Protein AF-A0A4Q9H2X4-F1 (afdb_monomer_lite)

pLDDT: mean 72.23, std 17.02, range [39.84, 93.75]

Secondary structure (DSSP, 8-state):
------------------------TT---HHHHHHHHHHHHHHT-SPPTTT-S-HHHH-GGGS-------------------SSSHHHHHHHHHHHHHHHHHHHHHHHHHTT-

Organism: NCBI:txid2528630

InterPro domains:
  IPR025421 Protein of unknown function DUF4148 [PF13663] (5-47)

Structure (mmCIF, N/CA/C/O backbone):
data_AF-A0A4Q9H2X4-F1
#
_entry.id   AF-A0A4Q9H2X4-F1
#
loop_
_atom_site.group_PDB
_atom_site.id
_atom_site.type_symbol
_atom_site.label_atom_id
_atom_site.label_alt_id
_atom_site.label_comp_id
_atom_site.label_asym_id
_atom_site.label_entity_id
_atom_site.label_seq_id
_atom_site.pdbx_PDB_ins_code
_atom_site.Cartn_x
_atom_site.Cartn_y
_atom_site.Cartn_z
_atom_site.occupancy
_atom_site.B_iso_or_equiv
_atom_site.auth_seq_id
_atom_site.auth_comp_id
_atom_site.auth_asym_id
_atom_site.auth_atom_id
_atom_site.pdbx_PDB_model_num
ATOM 1 N N . MET A 1 1 ? -34.563 -51.926 4.940 1.00 42.47 1 MET A N 1
ATOM 2 C CA . MET A 1 1 ? -33.714 -51.579 3.781 1.00 42.47 1 MET A CA 1
ATOM 3 C C . MET A 1 1 ? -33.274 -50.121 3.909 1.00 42.47 1 MET A C 1
ATOM 5 O O . MET A 1 1 ? -34.107 -49.235 3.821 1.00 42.47 1 MET A O 1
ATOM 9 N N . THR A 1 2 ? -31.998 -49.934 4.280 1.00 39.84 2 THR A N 1
ATOM 10 C CA . THR A 1 2 ? -31.093 -48.790 3.993 1.00 39.84 2 THR A CA 1
ATOM 11 C C . THR A 1 2 ? -31.706 -47.374 3.922 1.00 39.84 2 THR A C 1
ATOM 13 O O . THR A 1 2 ? -32.219 -46.948 2.897 1.00 39.84 2 THR A O 1
ATOM 16 N N . ALA A 1 3 ? -31.735 -46.627 5.029 1.00 47.59 3 ALA A N 1
ATOM 17 C CA . ALA A 1 3 ? -30.671 -45.696 5.443 1.00 47.59 3 ALA A CA 1
ATOM 18 C C . ALA A 1 3 ? -30.395 -44.542 4.452 1.00 47.59 3 ALA A C 1
ATOM 20 O O . ALA A 1 3 ? -29.397 -44.555 3.743 1.00 47.59 3 ALA A O 1
ATOM 21 N N . HIS A 1 4 ? -31.215 -43.488 4.495 1.00 47.66 4 HIS A N 1
ATOM 22 C CA . HIS A 1 4 ? -30.805 -42.154 4.038 1.00 47.66 4 HIS A CA 1
ATOM 23 C C . HIS A 1 4 ? -30.074 -41.453 5.189 1.00 47.66 4 HIS A C 1
ATOM 25 O O . HIS A 1 4 ? -30.576 -40.540 5.838 1.00 47.66 4 HIS A O 1
ATOM 31 N N . ARG A 1 5 ? -28.874 -41.958 5.487 1.00 58.59 5 ARG A N 1
ATOM 32 C CA . ARG A 1 5 ? -27.835 -41.174 6.150 1.00 58.59 5 ARG A CA 1
ATOM 33 C C . ARG A 1 5 ? -27.216 -40.360 5.028 1.00 58.59 5 ARG A C 1
ATOM 35 O O . ARG A 1 5 ? -26.614 -40.977 4.168 1.00 58.59 5 ARG A O 1
ATOM 42 N N . ILE A 1 6 ? -27.384 -39.045 5.018 1.00 52.75 6 ILE A N 1
ATOM 43 C CA . ILE A 1 6 ? -26.346 -38.084 4.626 1.00 52.75 6 ILE A CA 1
ATOM 44 C C . ILE A 1 6 ? -26.842 -36.701 5.079 1.00 52.75 6 ILE A C 1
ATOM 46 O O . ILE A 1 6 ? -27.602 -36.012 4.415 1.00 52.75 6 ILE A O 1
ATOM 50 N N . ILE A 1 7 ? -26.433 -36.385 6.309 1.00 53.88 7 ILE A N 1
ATOM 51 C CA . ILE A 1 7 ? -25.889 -35.088 6.715 1.00 53.88 7 ILE A CA 1
ATOM 52 C C . ILE A 1 7 ? -26.877 -33.913 6.627 1.00 53.88 7 ILE A C 1
ATOM 54 O O . ILE A 1 7 ? -26.780 -33.012 5.801 1.00 53.88 7 ILE A O 1
ATOM 58 N N . ALA A 1 8 ? -27.766 -33.878 7.619 1.00 51.38 8 ALA A N 1
ATOM 59 C CA . ALA A 1 8 ? -28.168 -32.624 8.233 1.00 51.38 8 ALA A CA 1
ATOM 60 C C . ALA A 1 8 ? -26.923 -31.980 8.871 1.00 51.38 8 ALA A C 1
ATOM 62 O O . ALA A 1 8 ? -26.527 -32.360 9.971 1.00 51.38 8 ALA A O 1
ATOM 63 N N . LEU A 1 9 ? -26.272 -31.042 8.177 1.00 46.09 9 LEU A N 1
ATOM 64 C CA . LEU A 1 9 ? -25.299 -30.152 8.811 1.00 46.09 9 LEU A CA 1
ATOM 65 C C . LEU A 1 9 ? -26.017 -28.858 9.187 1.00 46.09 9 LEU A C 1
ATOM 67 O O . LEU A 1 9 ? -25.952 -27.841 8.502 1.00 46.09 9 LEU A O 1
ATOM 71 N N . THR A 1 10 ? -26.739 -28.930 10.299 1.00 55.94 10 THR A N 1
ATOM 72 C CA . THR A 1 10 ? -27.091 -27.771 11.112 1.00 55.94 10 THR A CA 1
ATOM 73 C C . THR A 1 10 ? -25.793 -27.061 11.490 1.00 55.94 10 THR A C 1
ATOM 75 O O . THR A 1 10 ? -25.070 -27.520 12.377 1.00 55.94 10 THR A O 1
ATOM 78 N N . PHE A 1 11 ? -25.451 -25.978 10.794 1.00 44.72 11 PHE A N 1
ATOM 79 C CA . PHE A 1 11 ? -24.307 -25.148 11.160 1.00 44.72 11 PHE A CA 1
ATOM 80 C C . PHE A 1 11 ? -24.696 -24.342 12.406 1.00 44.72 11 PHE A C 1
ATOM 82 O O . PHE A 1 11 ? -25.255 -23.250 12.327 1.00 44.72 11 PHE A O 1
ATOM 89 N N . SER A 1 12 ? -24.524 -24.974 13.567 1.00 47.00 12 SER A N 1
ATOM 90 C CA . SER A 1 12 ? -24.839 -24.410 14.875 1.00 47.00 12 SER A CA 1
ATOM 91 C C . SER A 1 12 ? -23.895 -23.247 15.181 1.00 47.00 12 SER A C 1
ATOM 93 O O . SER A 1 12 ? -22.681 -23.358 15.022 1.00 47.00 12 SER A O 1
ATOM 95 N N . ALA A 1 13 ? -24.472 -22.132 15.619 1.00 58.69 13 ALA A N 1
ATOM 96 C CA . ALA A 1 13 ? -23.783 -20.893 15.950 1.00 58.69 13 ALA A CA 1
ATOM 97 C C . ALA A 1 13 ? -22.811 -21.033 17.141 1.00 58.69 13 ALA A C 1
ATOM 99 O O . ALA A 1 13 ? -23.187 -21.553 18.189 1.00 58.69 13 ALA A O 1
ATOM 100 N N . ALA A 1 14 ? -21.598 -20.497 16.981 1.00 47.25 14 ALA A N 1
ATOM 101 C CA . ALA A 1 14 ? -20.661 -20.013 18.007 1.00 47.25 14 ALA A CA 1
ATOM 102 C C . ALA A 1 14 ? -19.508 -19.327 17.230 1.00 47.25 14 ALA A C 1
ATOM 104 O O . ALA A 1 14 ? -19.037 -19.887 16.252 1.00 47.25 14 ALA A O 1
ATOM 105 N N . ALA A 1 15 ? -19.017 -18.123 17.506 1.00 55.62 15 ALA A N 1
ATOM 106 C CA . ALA A 1 15 ? -18.875 -17.460 18.783 1.00 55.62 15 ALA A CA 1
ATOM 107 C C . ALA A 1 15 ? -18.932 -15.928 18.650 1.00 55.62 15 ALA A C 1
ATOM 109 O O . ALA A 1 15 ? -18.564 -15.324 17.643 1.00 55.62 15 ALA A O 1
ATOM 110 N N . ILE A 1 16 ? -19.398 -15.349 19.748 1.00 56.97 16 ILE A N 1
ATOM 111 C CA . ILE A 1 16 ? -19.402 -13.946 20.134 1.00 56.97 16 ILE A CA 1
ATOM 112 C C . ILE A 1 16 ? -17.966 -13.421 20.307 1.00 56.97 16 ILE A C 1
ATOM 114 O O . ILE A 1 16 ? -17.094 -14.133 20.793 1.00 56.97 16 ILE A O 1
ATOM 118 N N . ALA A 1 17 ? -17.808 -12.134 19.983 1.00 57.38 17 ALA A N 1
ATOM 119 C CA . ALA A 1 17 ? -16.758 -11.198 20.391 1.00 57.38 17 ALA A CA 1
ATOM 120 C C . ALA A 1 17 ? -15.310 -11.489 19.960 1.00 57.38 17 ALA A C 1
ATOM 122 O O . ALA A 1 17 ? -14.540 -12.143 20.657 1.00 57.38 17 ALA A O 1
ATOM 123 N N . PHE A 1 18 ? -14.874 -10.761 18.929 1.00 53.72 18 PHE A N 1
ATOM 124 C CA . PHE A 1 18 ? -13.566 -10.117 19.006 1.00 53.72 18 PHE A CA 1
ATOM 125 C C . PHE A 1 18 ? -13.746 -8.600 18.944 1.00 53.72 18 PHE A C 1
ATOM 127 O O . PHE A 1 18 ? -13.621 -7.967 17.900 1.00 53.72 18 PHE A O 1
ATOM 134 N N . ALA A 1 19 ? -14.073 -8.021 20.101 1.00 57.06 19 ALA A N 1
ATOM 135 C CA . ALA A 1 19 ? -13.728 -6.638 20.391 1.00 57.06 19 ALA A CA 1
ATOM 136 C C . ALA A 1 19 ? -12.203 -6.598 20.588 1.00 57.06 19 ALA A C 1
ATOM 138 O O . ALA A 1 19 ? -11.697 -6.694 21.705 1.00 57.06 19 ALA A O 1
ATOM 139 N N . GLY A 1 20 ? -11.471 -6.562 19.474 1.00 55.56 20 GLY A N 1
ATOM 140 C CA . GLY A 1 20 ? -10.049 -6.251 19.470 1.00 55.56 20 GLY A CA 1
ATOM 141 C C . GLY A 1 20 ? -9.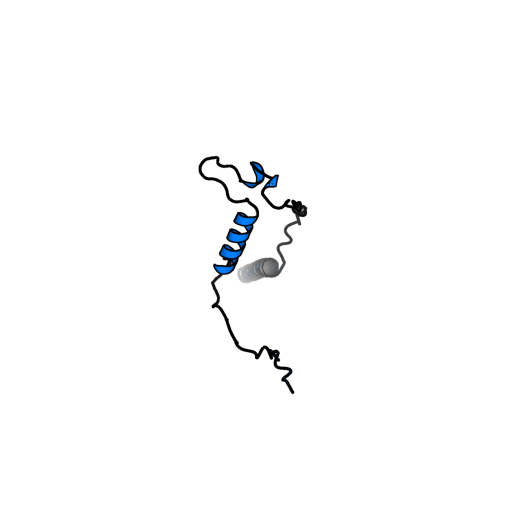893 -4.796 19.883 1.00 55.56 20 GLY A C 1
ATOM 142 O O . GLY A 1 20 ? -10.405 -3.908 19.207 1.00 55.56 20 GLY A O 1
ATOM 143 N N . ALA A 1 21 ? -9.274 -4.605 21.045 1.00 52.06 21 ALA A N 1
ATOM 144 C CA . ALA A 1 21 ? -9.075 -3.348 21.742 1.00 52.06 21 ALA A CA 1
ATOM 145 C C . ALA A 1 21 ? -8.764 -2.169 20.813 1.00 52.06 21 ALA A C 1
ATOM 147 O O . ALA A 1 21 ? -7.990 -2.291 19.866 1.00 52.06 21 ALA A O 1
ATOM 148 N N . ALA A 1 22 ? -9.344 -1.019 21.162 1.00 55.88 22 ALA A N 1
ATOM 149 C CA . ALA A 1 22 ? -8.952 0.293 20.682 1.00 55.88 22 ALA A CA 1
ATOM 150 C C . ALA A 1 22 ? -7.425 0.374 20.512 1.00 55.88 22 ALA A C 1
ATOM 152 O O . ALA A 1 22 ? -6.671 0.380 21.486 1.00 55.88 22 ALA A O 1
ATOM 153 N N . HIS A 1 23 ? -6.975 0.406 19.261 1.00 50.03 23 HIS A N 1
ATOM 154 C CA . HIS A 1 23 ? -5.621 0.798 18.919 1.00 50.03 23 HIS A CA 1
ATOM 155 C C . HIS A 1 23 ? -5.689 2.283 18.598 1.00 50.03 23 HIS A C 1
ATOM 157 O O . HIS A 1 23 ? -6.414 2.697 17.698 1.00 50.03 23 HIS A O 1
ATOM 163 N N . ALA A 1 24 ? -5.023 3.054 19.450 1.00 49.97 24 ALA A N 1
ATOM 164 C CA . ALA A 1 24 ? -4.990 4.502 19.460 1.00 49.97 24 ALA A CA 1
ATOM 165 C C . ALA A 1 24 ? -4.857 5.119 18.059 1.00 49.97 24 ALA A C 1
ATOM 167 O O . ALA A 1 24 ? -4.079 4.644 17.234 1.00 49.97 24 ALA A O 1
ATOM 168 N N . ASP A 1 25 ? -5.622 6.189 17.856 1.00 60.38 25 ASP A N 1
ATOM 169 C CA . ASP A 1 25 ? -5.286 7.360 17.050 1.00 60.38 25 ASP A CA 1
ATOM 170 C C . ASP A 1 25 ? -4.515 7.110 15.739 1.00 60.38 25 ASP A C 1
ATOM 172 O O . ASP A 1 25 ? -3.291 7.031 15.697 1.00 60.38 25 ASP A O 1
ATOM 176 N N . ASN A 1 26 ? -5.256 7.116 14.626 1.00 59.91 26 ASN A N 1
ATOM 177 C CA . ASN A 1 26 ? -4.757 7.376 13.265 1.00 59.91 26 ASN A CA 1
ATOM 178 C C . ASN A 1 26 ? -3.753 6.368 12.652 1.00 59.91 26 ASN A C 1
ATOM 180 O O . ASN A 1 26 ? -3.070 6.712 11.689 1.00 59.91 26 ASN A O 1
ATOM 184 N N . GLY A 1 27 ? -3.668 5.124 13.140 1.00 70.12 27 GLY A N 1
ATOM 185 C CA . GLY A 1 27 ? -2.859 4.055 12.528 1.00 70.12 27 GLY A CA 1
ATOM 186 C C . GLY A 1 27 ? -3.691 2.901 11.951 1.00 70.12 27 GLY A C 1
ATOM 187 O O . GLY A 1 27 ? -4.669 2.475 12.563 1.00 70.12 27 GLY A O 1
ATOM 188 N N . LEU A 1 28 ? -3.289 2.352 10.793 1.00 78.88 28 LEU A N 1
ATOM 189 C CA . LEU A 1 28 ? -3.838 1.090 10.269 1.00 78.88 28 LEU A CA 1
ATOM 190 C C . LEU A 1 28 ? -3.637 -0.034 11.297 1.00 78.88 28 LEU A C 1
ATOM 192 O O . LEU A 1 28 ? -2.560 -0.192 11.879 1.00 78.88 28 LEU A O 1
ATOM 196 N N . THR A 1 29 ? -4.666 -0.851 11.505 1.00 87.06 29 THR A N 1
ATOM 197 C CA . THR A 1 29 ? -4.562 -2.021 12.387 1.00 87.06 29 THR A CA 1
ATOM 198 C C . THR A 1 29 ? -3.601 -3.053 11.788 1.00 87.06 29 THR A C 1
ATOM 200 O O . THR A 1 29 ? -3.485 -3.180 10.569 1.00 87.06 29 THR A O 1
ATOM 203 N N . ARG A 1 30 ? -2.927 -3.852 12.627 1.00 88.19 30 ARG A N 1
ATOM 204 C CA . ARG A 1 30 ? -1.996 -4.895 12.143 1.00 88.19 30 ARG A CA 1
ATOM 205 C C . ARG A 1 30 ? -2.640 -5.863 11.151 1.00 88.19 30 ARG A C 1
ATOM 207 O O . ARG A 1 30 ? -1.976 -6.303 10.219 1.00 88.19 30 ARG A O 1
ATOM 214 N N . GLU A 1 31 ? -3.911 -6.196 11.349 1.00 87.00 31 GLU A N 1
ATOM 215 C CA . GLU A 1 31 ? -4.644 -7.079 10.440 1.00 87.00 31 GLU A CA 1
ATOM 216 C C . GLU A 1 31 ? -4.939 -6.403 9.095 1.00 87.00 31 GLU A C 1
ATOM 218 O O . GLU A 1 31 ? -4.792 -7.039 8.054 1.00 87.00 31 GLU A O 1
ATOM 223 N N . GLN A 1 32 ? -5.246 -5.101 9.086 1.00 84.56 32 GLN A N 1
ATOM 224 C CA . GLN A 1 32 ? -5.362 -4.328 7.843 1.00 84.56 32 GLN A CA 1
ATOM 225 C C . GLN A 1 32 ? -4.027 -4.262 7.094 1.00 84.56 32 GLN A C 1
ATOM 227 O O . GLN A 1 32 ? -4.000 -4.529 5.897 1.00 84.56 32 GLN A O 1
ATOM 232 N N . VAL A 1 33 ? -2.915 -4.012 7.794 1.00 90.88 33 VAL A N 1
ATOM 233 C CA . VAL A 1 33 ? -1.574 -3.988 7.178 1.00 90.88 33 VAL A CA 1
ATOM 234 C C . VAL A 1 33 ? -1.225 -5.339 6.547 1.00 90.88 33 VAL A C 1
ATOM 236 O O . VAL A 1 33 ? -0.686 -5.392 5.445 1.00 90.88 33 VAL A O 1
ATOM 239 N N . LYS A 1 34 ? -1.554 -6.457 7.205 1.00 91.50 34 LYS A N 1
ATOM 240 C CA . LYS A 1 34 ? -1.347 -7.798 6.629 1.00 91.50 34 LYS A CA 1
ATOM 241 C C . LYS A 1 34 ? -2.220 -8.043 5.401 1.00 91.50 34 LYS A C 1
ATOM 243 O O . LYS A 1 34 ? -1.760 -8.670 4.447 1.00 91.50 34 LYS A O 1
ATOM 248 N N . ALA A 1 35 ? -3.472 -7.588 5.435 1.00 89.50 35 ALA A N 1
ATOM 249 C CA . ALA A 1 35 ? -4.376 -7.706 4.300 1.00 89.50 35 ALA A CA 1
ATOM 250 C C . ALA A 1 35 ? -3.840 -6.923 3.092 1.00 89.50 35 ALA A C 1
ATOM 252 O O . ALA A 1 35 ? -3.743 -7.487 2.002 1.00 89.50 35 ALA A O 1
ATOM 253 N N . GLU A 1 36 ? -3.399 -5.685 3.314 1.00 88.75 36 GLU A N 1
ATOM 254 C CA . GLU A 1 36 ? -2.793 -4.831 2.292 1.00 88.75 36 GLU A CA 1
ATOM 255 C C . GLU A 1 36 ? -1.490 -5.427 1.744 1.00 88.75 36 GLU A C 1
ATOM 257 O O . GLU A 1 36 ? -1.312 -5.504 0.530 1.00 88.75 36 GLU A O 1
ATOM 262 N N . LEU A 1 37 ? -0.618 -5.955 2.609 1.00 93.75 37 LEU A N 1
ATOM 263 C CA . LEU A 1 37 ? 0.622 -6.612 2.187 1.00 93.75 37 LEU A CA 1
ATOM 264 C C . LEU A 1 37 ? 0.349 -7.825 1.290 1.00 93.75 37 LEU A C 1
ATOM 266 O O . LEU A 1 37 ? 1.004 -8.005 0.261 1.00 93.75 37 LEU A O 1
ATOM 270 N N . ARG A 1 38 ? -0.639 -8.651 1.649 1.00 92.62 38 ARG A N 1
ATOM 271 C CA . ARG A 1 38 ? -1.048 -9.800 0.832 1.00 92.62 38 ARG A CA 1
ATOM 272 C C . ARG A 1 38 ? -1.585 -9.352 -0.528 1.00 92.62 38 ARG A C 1
ATOM 274 O O . ARG A 1 38 ? -1.308 -9.997 -1.540 1.00 92.62 38 ARG A O 1
ATOM 281 N N . ASP A 1 39 ? -2.354 -8.270 -0.557 1.00 90.38 39 ASP A N 1
ATOM 282 C CA . ASP A 1 39 ? -2.893 -7.722 -1.798 1.00 90.38 39 ASP A CA 1
ATOM 283 C C . ASP A 1 39 ? -1.785 -7.140 -2.687 1.00 90.38 39 ASP A C 1
ATOM 285 O O . ASP A 1 39 ? -1.736 -7.470 -3.874 1.00 90.38 39 ASP A O 1
ATOM 289 N N . ALA A 1 40 ? -0.840 -6.384 -2.121 1.00 91.56 40 ALA A N 1
ATOM 290 C CA . ALA A 1 40 ? 0.335 -5.871 -2.829 1.00 91.56 40 ALA A CA 1
ATOM 291 C C . ALA A 1 40 ? 1.191 -7.007 -3.415 1.00 91.56 40 ALA A C 1
ATOM 293 O O . ALA A 1 40 ? 1.621 -6.933 -4.568 1.00 91.56 40 ALA A O 1
ATOM 294 N N . GLN A 1 41 ? 1.372 -8.101 -2.668 1.00 91.25 41 GLN A N 1
ATOM 295 C CA . GLN A 1 41 ? 2.083 -9.286 -3.147 1.00 91.25 41 GLN A CA 1
ATOM 296 C C . GLN A 1 41 ? 1.358 -9.957 -4.323 1.00 91.25 41 GLN A C 1
ATOM 298 O O . GLN A 1 41 ? 1.982 -10.244 -5.346 1.00 91.25 41 GLN A O 1
ATOM 303 N N . ARG A 1 42 ? 0.039 -10.172 -4.215 1.00 92.81 42 ARG A N 1
ATOM 304 C CA . ARG A 1 42 ? -0.780 -10.758 -5.295 1.00 92.81 42 ARG A CA 1
ATOM 305 C C . ARG A 1 42 ? -0.762 -9.898 -6.558 1.00 92.81 42 ARG A C 1
ATOM 307 O O . ARG A 1 42 ? -0.813 -10.423 -7.665 1.00 92.81 42 ARG A O 1
ATOM 314 N N . ASN A 1 43 ? -0.706 -8.586 -6.381 1.00 92.00 43 ASN A N 1
ATOM 315 C CA . ASN A 1 43 ? -0.747 -7.603 -7.453 1.00 92.00 43 ASN A CA 1
ATOM 316 C C . ASN A 1 43 ? 0.641 -7.290 -8.043 1.00 92.00 43 ASN A C 1
ATOM 318 O O . ASN A 1 43 ? 0.730 -6.544 -9.023 1.00 92.00 43 ASN A O 1
ATOM 322 N N . GLY A 1 44 ? 1.709 -7.843 -7.457 1.00 92.00 44 GLY A N 1
ATOM 323 C CA . GLY A 1 44 ? 3.087 -7.599 -7.876 1.00 92.00 44 GLY A CA 1
ATOM 324 C C . GLY A 1 44 ? 3.533 -6.153 -7.678 1.00 92.00 44 GLY A C 1
ATOM 325 O O . GLY A 1 44 ? 4.342 -5.674 -8.466 1.00 92.00 44 GLY A O 1
ATOM 326 N N . ASP A 1 45 ? 2.976 -5.457 -6.681 1.00 91.31 45 ASP A N 1
ATOM 327 C CA . ASP A 1 45 ? 3.238 -4.035 -6.403 1.00 91.31 45 ASP A CA 1
ATOM 328 C C . ASP A 1 45 ? 4.406 -3.811 -5.423 1.00 91.31 45 ASP A C 1
ATOM 330 O O . ASP A 1 45 ? 4.813 -2.685 -5.152 1.00 91.31 45 ASP A O 1
ATOM 334 N N . LEU A 1 46 ? 4.973 -4.899 -4.896 1.00 91.81 46 LEU A N 1
ATOM 335 C CA . LEU A 1 46 ? 6.175 -4.856 -4.070 1.00 91.81 46 LEU A CA 1
ATOM 336 C C . LEU A 1 46 ? 7.396 -4.521 -4.929 1.00 91.81 46 LEU A C 1
ATOM 338 O O . LEU A 1 46 ? 7.551 -5.052 -6.022 1.00 91.81 46 LEU A O 1
ATOM 342 N N . ILE A 1 47 ? 8.278 -3.666 -4.424 1.00 93.38 47 ILE A N 1
ATOM 343 C CA . ILE A 1 47 ? 9.530 -3.328 -5.105 1.00 93.38 47 ILE A CA 1
ATOM 344 C C . ILE A 1 47 ? 10.544 -4.445 -4.855 1.00 93.38 47 ILE A C 1
ATOM 346 O O . ILE A 1 47 ? 10.767 -4.838 -3.710 1.00 93.38 47 ILE A O 1
ATOM 350 N N . ASP A 1 48 ? 11.163 -4.941 -5.922 1.00 90.31 48 ASP A N 1
ATOM 351 C CA . ASP A 1 48 ? 12.284 -5.869 -5.823 1.00 90.31 48 ASP A CA 1
ATOM 352 C C . ASP A 1 48 ? 13.569 -5.139 -5.389 1.00 90.31 48 ASP A C 1
ATOM 354 O O . ASP A 1 48 ? 13.880 -4.058 -5.892 1.00 90.31 48 ASP A O 1
ATOM 358 N N . TYR A 1 49 ? 14.326 -5.729 -4.461 1.00 89.62 49 TYR A N 1
ATOM 359 C CA . TYR A 1 49 ? 15.522 -5.107 -3.884 1.00 89.62 49 TYR A CA 1
ATOM 360 C C . TYR A 1 49 ? 16.717 -5.114 -4.843 1.00 89.62 49 TYR A C 1
ATOM 362 O O . TYR A 1 49 ? 17.577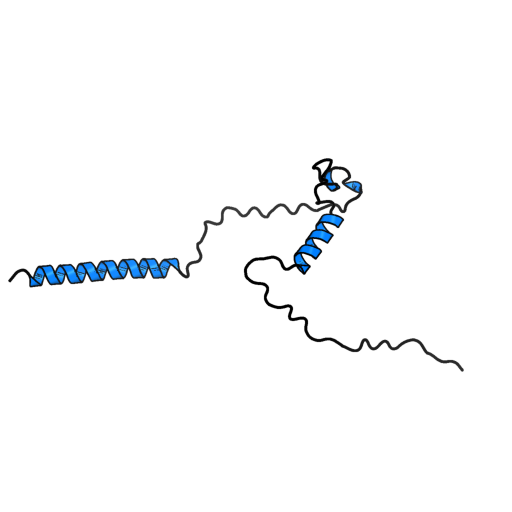 -4.240 -4.741 1.00 89.62 49 TYR A O 1
ATOM 370 N N . GLU A 1 50 ? 16.778 -6.075 -5.769 1.00 89.06 50 GLU A N 1
ATOM 371 C CA . GLU A 1 50 ? 17.888 -6.188 -6.723 1.00 89.06 50 GLU A CA 1
ATOM 372 C C . GLU A 1 50 ? 17.703 -5.244 -7.906 1.00 89.06 50 GLU A C 1
ATOM 374 O O . GLU A 1 50 ? 18.639 -4.565 -8.328 1.00 89.06 50 GLU A O 1
ATOM 379 N N . THR A 1 51 ? 16.485 -5.186 -8.446 1.00 88.94 51 THR A N 1
ATOM 380 C CA . THR A 1 51 ? 16.198 -4.412 -9.660 1.00 88.94 51 THR A CA 1
ATOM 381 C C . THR A 1 51 ? 15.577 -3.043 -9.392 1.00 88.94 51 THR A C 1
ATOM 383 O O . THR A 1 51 ? 15.560 -2.203 -10.295 1.00 88.94 51 THR A O 1
ATOM 386 N N . GLY A 1 52 ? 15.038 -2.802 -8.191 1.00 91.62 52 GLY A N 1
ATOM 387 C CA . GLY A 1 52 ? 14.304 -1.579 -7.844 1.00 91.62 52 GLY A CA 1
ATOM 388 C C . GLY A 1 52 ? 12.988 -1.402 -8.610 1.00 91.62 52 GLY A C 1
ATOM 389 O O . GLY A 1 52 ? 12.378 -0.334 -8.554 1.00 91.62 52 GLY A O 1
ATOM 390 N N . LYS A 1 53 ? 12.554 -2.422 -9.358 1.00 91.88 53 LYS A N 1
ATOM 391 C CA . LYS A 1 53 ? 11.341 -2.401 -10.183 1.00 91.88 53 LYS A CA 1
ATOM 392 C C . LYS A 1 53 ? 10.236 -3.210 -9.525 1.00 91.88 53 LYS A C 1
ATOM 394 O O . LYS A 1 53 ? 10.496 -4.095 -8.711 1.00 91.88 53 LYS A O 1
ATOM 399 N N . LYS A 1 54 ? 8.990 -2.933 -9.908 1.00 92.38 54 LYS A N 1
ATOM 400 C CA . LYS A 1 54 ? 7.860 -3.757 -9.479 1.00 92.38 54 LYS A CA 1
ATOM 401 C C . LYS A 1 54 ? 7.723 -4.979 -10.400 1.00 92.38 54 LYS A C 1
ATOM 403 O O . LYS A 1 54 ? 7.783 -4.819 -11.623 1.00 92.38 54 LYS A O 1
ATOM 408 N N . PRO A 1 55 ? 7.517 -6.199 -9.874 1.00 92.00 55 PRO A N 1
ATOM 409 C CA . PRO A 1 55 ? 7.332 -7.405 -10.679 1.00 92.00 55 PRO A CA 1
ATOM 410 C C . PRO A 1 55 ? 6.204 -7.300 -11.708 1.00 92.00 55 PRO A C 1
ATOM 412 O O . PRO A 1 55 ? 6.321 -7.851 -12.803 1.00 92.00 55 PRO A O 1
ATOM 415 N N . ASN A 1 56 ? 5.140 -6.554 -11.397 1.00 90.88 56 ASN A N 1
ATOM 416 C CA . ASN A 1 56 ? 4.040 -6.299 -12.328 1.00 90.88 56 ASN A CA 1
ATOM 417 C C . ASN A 1 56 ? 4.428 -5.419 -13.533 1.00 90.88 56 ASN A C 1
ATOM 419 O O . ASN A 1 56 ? 3.761 -5.480 -14.563 1.00 90.88 56 ASN A O 1
ATOM 423 N N . GLU A 1 57 ? 5.504 -4.638 -13.440 1.00 90.31 57 GLU A N 1
ATOM 424 C CA . GLU A 1 57 ? 6.050 -3.838 -14.544 1.00 90.31 57 GLU A CA 1
ATOM 425 C C . GLU A 1 57 ? 7.003 -4.663 -15.413 1.00 90.31 57 GLU A C 1
ATOM 427 O O . GLU A 1 57 ? 7.071 -4.456 -16.623 1.00 90.31 57 GLU A O 1
ATOM 432 N N . VAL A 1 58 ? 7.730 -5.606 -14.805 1.00 92.25 58 VAL A N 1
ATOM 433 C CA . VAL A 1 58 ? 8.686 -6.478 -15.506 1.00 92.25 58 VAL A CA 1
ATOM 434 C C . VAL A 1 58 ? 7.972 -7.626 -16.220 1.00 92.25 58 VAL A C 1
ATOM 436 O O . VAL A 1 58 ? 8.318 -7.959 -17.352 1.00 92.25 58 VAL A O 1
ATOM 439 N N . ASN A 1 59 ? 6.965 -8.225 -15.580 1.00 91.31 59 ASN A N 1
ATOM 440 C CA . ASN A 1 59 ? 6.199 -9.339 -16.132 1.00 91.31 59 ASN A CA 1
ATOM 441 C C . ASN A 1 59 ? 4.683 -9.135 -15.942 1.00 91.31 59 ASN A C 1
ATOM 443 O O . ASN A 1 59 ? 4.049 -9.846 -15.157 1.00 91.31 59 ASN A O 1
ATOM 447 N N . PRO A 1 60 ? 4.067 -8.189 -16.671 1.00 89.56 60 PRO A N 1
ATOM 448 C CA . PRO A 1 60 ? 2.657 -7.834 -16.497 1.00 89.56 60 PRO A CA 1
ATOM 449 C C . PRO A 1 60 ? 1.690 -8.988 -16.782 1.00 89.56 60 PRO A C 1
ATOM 451 O O . PRO A 1 60 ? 0.592 -9.015 -16.235 1.00 89.56 60 PRO A O 1
ATOM 454 N N . SER A 1 61 ? 2.082 -9.960 -17.610 1.00 91.31 61 SER A N 1
ATOM 455 C CA . SER A 1 61 ? 1.246 -11.119 -17.944 1.00 91.31 61 SER A CA 1
ATOM 456 C C . SER A 1 61 ? 1.100 -12.121 -16.794 1.00 91.31 61 SER A C 1
ATOM 458 O O . SER A 1 61 ? 0.153 -12.904 -16.802 1.00 91.31 61 SER A O 1
ATOM 460 N N . ALA A 1 62 ? 2.011 -12.112 -15.813 1.00 92.62 62 ALA A N 1
ATOM 461 C CA . ALA A 1 62 ? 1.951 -12.999 -14.647 1.00 92.62 62 ALA A CA 1
ATOM 462 C C . ALA A 1 62 ? 1.078 -12.459 -13.503 1.00 92.62 62 ALA A C 1
ATOM 464 O O . ALA A 1 62 ? 0.825 -13.181 -12.540 1.00 92.62 62 ALA A O 1
ATOM 465 N N . TYR A 1 63 ? 0.610 -11.214 -13.605 1.00 92.19 63 TYR A N 1
ATOM 466 C CA . TYR A 1 63 ? -0.171 -10.552 -12.566 1.00 92.19 63 TYR A CA 1
ATOM 467 C C . TYR A 1 63 ? -1.567 -10.171 -13.076 1.00 92.19 63 TYR A C 1
ATOM 469 O O . TYR A 1 63 ? -1.761 -9.946 -14.274 1.00 92.19 63 TYR A O 1
ATOM 477 N N . PRO A 1 64 ? -2.572 -10.077 -12.185 1.00 89.81 64 PRO A N 1
ATOM 478 C CA . PRO A 1 64 ? -3.892 -9.594 -12.564 1.00 89.81 64 PRO A CA 1
ATOM 479 C C . PRO A 1 64 ? -3.804 -8.190 -13.172 1.00 89.81 64 PRO A C 1
ATOM 481 O O . PRO A 1 64 ? -3.130 -7.309 -12.633 1.00 89.81 64 PRO A O 1
ATOM 484 N N . ARG A 1 65 ? -4.515 -7.960 -14.283 1.00 83.50 65 ARG A N 1
ATOM 485 C CA . ARG A 1 65 ? -4.582 -6.636 -14.916 1.00 83.50 65 ARG A CA 1
ATOM 486 C C . ARG A 1 65 ? -5.207 -5.643 -13.940 1.00 83.50 65 ARG A C 1
ATOM 488 O O . ARG A 1 65 ? -6.396 -5.728 -13.638 1.00 83.50 65 ARG A O 1
ATOM 495 N N . GLN A 1 66 ? -4.407 -4.697 -13.468 1.00 76.25 66 GLN A N 1
ATOM 496 C CA . GLN A 1 66 ? -4.884 -3.667 -12.562 1.00 76.25 66 GLN A CA 1
ATOM 497 C C . GLN A 1 66 ? -5.611 -2.588 -13.359 1.00 76.25 66 GLN A C 1
ATOM 499 O O . GLN A 1 66 ? -5.028 -1.940 -14.232 1.00 76.25 66 GLN A O 1
ATOM 504 N N . VAL A 1 67 ? -6.891 -2.382 -13.059 1.00 72.50 67 VAL A N 1
ATOM 505 C CA . VAL A 1 67 ? -7.598 -1.187 -13.514 1.00 72.50 67 VAL A CA 1
ATOM 506 C C . VAL A 1 67 ? -7.042 -0.038 -12.686 1.00 72.50 67 VAL A C 1
ATOM 508 O O . VAL A 1 67 ? -7.376 0.098 -11.512 1.00 72.50 67 VAL A O 1
ATOM 511 N N . LYS A 1 68 ? -6.153 0.768 -13.276 1.00 63.12 68 LYS A N 1
ATOM 512 C CA . LYS A 1 68 ? -5.762 2.057 -12.698 1.00 63.12 68 LYS A CA 1
ATOM 513 C C . LYS A 1 68 ? -7.024 2.917 -12.653 1.00 63.12 68 LYS A C 1
ATOM 515 O O . LYS A 1 68 ? -7.362 3.572 -13.635 1.00 63.12 68 LYS A O 1
ATOM 520 N N . VAL A 1 69 ? -7.753 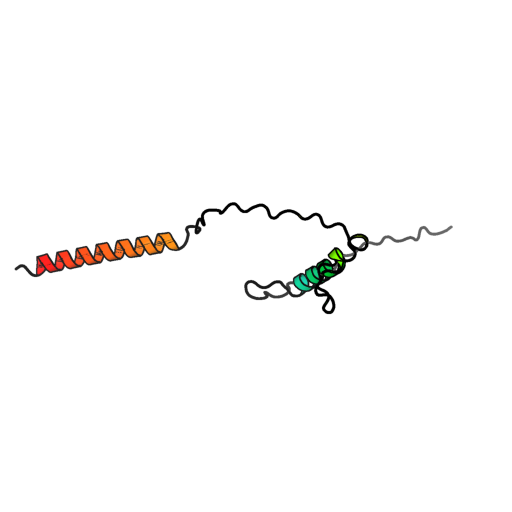2.873 -11.541 1.00 59.16 69 VAL A N 1
ATOM 521 C CA . VAL A 1 69 ? -8.750 3.894 -11.227 1.00 59.16 69 VAL A CA 1
ATOM 522 C C . VAL A 1 69 ? -7.956 5.179 -11.080 1.00 59.16 69 VAL A C 1
ATOM 524 O O . VAL A 1 69 ? -7.201 5.342 -10.123 1.00 59.16 69 VAL A O 1
ATOM 527 N N . ALA A 1 70 ? -8.030 6.033 -12.103 1.00 53.34 70 ALA A N 1
ATOM 528 C CA . ALA A 1 70 ? -7.455 7.362 -12.038 1.00 53.34 70 ALA A CA 1
ATOM 529 C C . ALA A 1 70 ? -7.941 7.997 -10.730 1.00 53.34 70 ALA A C 1
ATOM 531 O O . ALA A 1 70 ? -9.136 7.868 -10.428 1.00 53.34 70 ALA A O 1
ATOM 532 N N . PRO A 1 71 ? -7.055 8.626 -9.936 1.00 55.50 71 PRO A N 1
ATOM 533 C CA . PRO A 1 71 ? -7.521 9.383 -8.793 1.00 55.50 71 PRO A CA 1
ATOM 534 C C . PRO A 1 71 ? -8.575 10.335 -9.339 1.00 55.50 71 PRO A C 1
ATOM 536 O O . PRO A 1 71 ? -8.313 11.055 -10.308 1.00 55.50 71 PRO A O 1
ATOM 539 N N . VAL A 1 72 ? -9.786 10.271 -8.778 1.00 57.00 72 VAL A N 1
ATOM 540 C CA . VAL A 1 72 ? -10.764 11.333 -8.977 1.00 57.00 72 VAL A CA 1
ATOM 541 C C . VAL A 1 72 ? -9.980 12.609 -8.730 1.00 57.00 72 VAL A C 1
ATOM 543 O O . VAL A 1 72 ? -9.378 12.770 -7.668 1.00 57.00 72 VAL A O 1
ATOM 546 N N . ALA A 1 73 ? -9.818 13.423 -9.770 1.00 59.28 73 ALA A N 1
ATOM 547 C CA . ALA A 1 73 ? -9.126 14.680 -9.629 1.00 59.28 73 ALA A CA 1
ATOM 548 C C . ALA A 1 73 ? -9.956 15.460 -8.616 1.00 59.28 73 ALA A C 1
ATOM 550 O O . ALA A 1 73 ? -11.011 15.998 -8.951 1.00 59.28 73 ALA A O 1
ATOM 551 N N . THR A 1 74 ? -9.519 15.456 -7.360 1.00 53.56 74 THR A N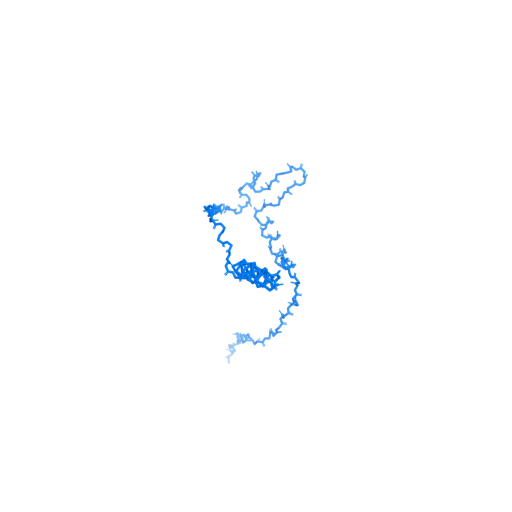 1
ATOM 552 C CA . THR A 1 74 ? -9.921 16.444 -6.381 1.00 53.56 74 THR A CA 1
ATOM 553 C C . THR A 1 74 ? -9.407 17.748 -6.966 1.00 53.56 74 THR A C 1
ATOM 555 O O . THR A 1 74 ? -8.277 18.160 -6.714 1.00 53.56 74 THR A O 1
ATOM 558 N N . ALA A 1 75 ? -10.223 18.367 -7.829 1.00 56.28 75 ALA A N 1
ATOM 559 C CA . ALA A 1 75 ? -10.161 19.795 -8.080 1.00 56.28 75 ALA A CA 1
ATOM 560 C C . ALA A 1 75 ? -9.934 20.447 -6.715 1.00 56.28 75 ALA A C 1
ATOM 562 O O . ALA A 1 75 ? -10.545 19.960 -5.755 1.00 56.28 75 ALA A O 1
ATOM 563 N N . PRO A 1 76 ? -9.051 21.454 -6.589 1.00 50.34 76 PRO A N 1
ATOM 564 C CA . PRO A 1 76 ? -8.772 22.072 -5.307 1.00 50.34 76 PRO A CA 1
ATOM 565 C C . PRO A 1 76 ? -10.104 22.535 -4.737 1.00 50.34 76 PRO A C 1
ATOM 567 O O . PRO A 1 76 ? -10.658 23.562 -5.126 1.00 50.34 76 PRO A O 1
ATOM 570 N N . SER A 1 77 ? -10.652 21.714 -3.848 1.00 50.53 77 SER A N 1
ATOM 571 C CA . SER A 1 77 ? -11.718 22.110 -2.973 1.00 50.53 77 SER A CA 1
ATOM 572 C C . SER A 1 77 ? -11.036 23.202 -2.195 1.00 50.53 77 SER A C 1
ATOM 574 O O . SER A 1 77 ? -10.089 22.929 -1.454 1.00 50.53 77 SER A O 1
ATOM 576 N N . ALA A 1 78 ? -11.429 24.447 -2.481 1.00 54.09 78 ALA A N 1
ATOM 577 C CA . ALA A 1 78 ? -11.221 25.550 -1.572 1.00 54.09 78 ALA A CA 1
ATOM 578 C C . ALA A 1 78 ? -11.393 24.944 -0.187 1.00 54.09 78 ALA A C 1
ATOM 580 O O . ALA A 1 78 ? -12.438 24.339 0.070 1.00 54.09 78 ALA A O 1
ATOM 581 N N . VAL A 1 79 ? -10.313 24.942 0.596 1.00 49.03 79 VAL A N 1
ATOM 582 C CA . VAL A 1 79 ? -10.293 24.369 1.933 1.00 49.03 79 VAL A CA 1
ATOM 583 C C . VAL A 1 79 ? -11.338 25.156 2.705 1.00 49.03 79 VAL A C 1
ATOM 585 O O . VAL A 1 79 ? -11.069 26.219 3.252 1.00 49.03 79 VAL A O 1
ATOM 588 N N . GLN A 1 80 ? -12.571 24.664 2.665 1.00 52.31 80 GLN A N 1
ATOM 589 C CA . GLN A 1 80 ? -13.656 25.068 3.524 1.00 52.31 80 GLN A CA 1
ATOM 590 C C . GLN A 1 80 ? -13.276 24.439 4.857 1.00 52.31 80 GLN A C 1
ATOM 592 O O . GLN A 1 80 ? -13.717 23.337 5.185 1.00 52.31 80 GLN A O 1
ATOM 597 N N . HIS A 1 81 ? -12.343 25.094 5.563 1.00 49.56 81 HIS A N 1
ATOM 598 C CA . HIS A 1 81 ? -12.071 24.825 6.968 1.00 49.56 81 HIS A CA 1
ATOM 599 C C . HIS A 1 81 ? -13.439 24.859 7.633 1.00 49.56 81 HIS A C 1
ATOM 601 O O . HIS A 1 81 ? -14.117 25.887 7.651 1.00 49.56 81 HIS A O 1
ATOM 607 N N . THR A 1 82 ? -13.920 23.676 7.996 1.00 51.91 82 THR A N 1
ATOM 608 C CA . THR A 1 82 ? -15.294 23.452 8.422 1.00 51.91 82 THR A CA 1
ATOM 609 C C . THR A 1 82 ? -15.429 23.997 9.842 1.00 51.91 82 THR A C 1
ATOM 611 O O . THR A 1 82 ? -15.284 23.283 10.823 1.00 51.91 82 THR A O 1
ATOM 614 N N . ALA A 1 83 ? -15.575 25.317 9.931 1.00 59.28 83 ALA A N 1
ATOM 615 C CA . ALA A 1 83 ? -16.695 26.039 10.525 1.00 59.28 83 ALA A CA 1
ATOM 616 C C . ALA A 1 83 ? -17.229 25.638 11.916 1.00 59.28 83 ALA A C 1
ATOM 618 O O . ALA A 1 83 ? -18.371 25.981 12.211 1.00 59.28 83 ALA A O 1
ATOM 619 N N . ILE A 1 84 ? -16.461 24.980 12.791 1.00 57.41 84 ILE A N 1
ATOM 620 C CA . ILE A 1 84 ? -16.921 24.751 14.179 1.00 57.41 84 ILE A CA 1
ATOM 621 C C . ILE A 1 84 ? -16.038 25.440 15.235 1.00 57.41 84 ILE A C 1
ATOM 623 O O . ILE A 1 84 ? -16.575 25.895 16.235 1.00 57.41 84 ILE A O 1
ATOM 627 N N . GLY A 1 85 ? -14.727 25.613 15.017 1.00 60.19 85 GLY A N 1
ATOM 628 C CA . GLY A 1 85 ? -13.836 26.249 16.011 1.00 60.19 85 GLY A CA 1
ATOM 629 C C . GLY A 1 85 ? -13.475 27.713 15.729 1.00 60.19 85 GLY A C 1
ATOM 630 O O . GLY A 1 85 ? -13.454 28.549 16.631 1.00 60.19 85 GLY A O 1
ATOM 631 N N . ASP A 1 86 ? -13.205 28.038 14.467 1.00 64.44 86 ASP A N 1
ATOM 632 C CA . ASP A 1 86 ? -12.468 29.263 14.125 1.00 64.44 86 ASP A CA 1
ATOM 633 C C . ASP A 1 86 ? -13.341 30.529 14.212 1.00 64.44 86 ASP A C 1
ATOM 635 O O . ASP A 1 86 ? -12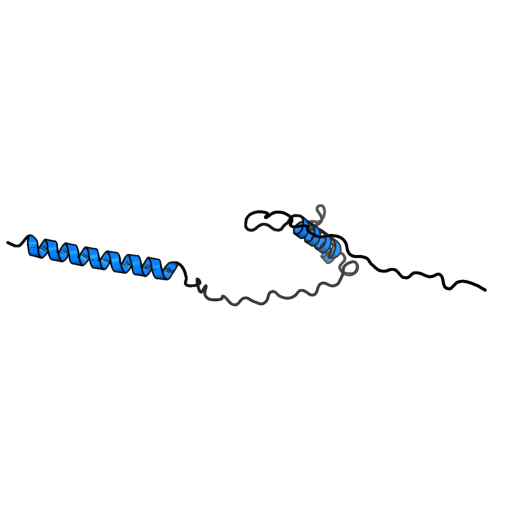.874 31.596 14.609 1.00 64.44 86 ASP A O 1
ATOM 639 N N . PHE A 1 87 ? -14.636 30.407 13.896 1.00 69.44 87 PHE A N 1
ATOM 640 C CA . PHE A 1 87 ? -15.577 31.533 13.914 1.00 69.44 87 PHE A CA 1
ATOM 641 C C . PHE A 1 87 ? -15.895 32.012 15.336 1.00 69.44 87 PHE A C 1
ATOM 643 O O . PHE A 1 87 ? -16.042 33.210 15.578 1.00 69.44 87 PHE A O 1
ATOM 650 N N . GLU A 1 88 ? -15.990 31.084 16.291 1.00 75.25 88 GLU A N 1
ATOM 651 C CA . GLU A 1 88 ? -16.304 31.424 17.677 1.00 75.25 88 GLU A CA 1
ATOM 652 C C . GLU A 1 88 ? -15.138 32.179 18.326 1.00 75.25 88 GLU A C 1
ATOM 654 O O . GLU A 1 88 ? -15.350 33.183 19.010 1.00 75.25 88 GLU A O 1
ATOM 659 N N . MET A 1 89 ? -13.900 31.765 18.034 1.00 77.19 89 MET A N 1
ATOM 660 C CA . MET A 1 89 ? -12.712 32.398 18.602 1.00 77.19 89 MET A CA 1
ATOM 661 C C . MET A 1 89 ? -12.437 33.789 18.016 1.00 77.19 89 MET A C 1
ATOM 663 O O . MET A 1 89 ? -12.071 34.700 18.764 1.00 77.19 89 MET A O 1
ATOM 667 N N . ASP A 1 90 ? -12.687 33.996 16.719 1.00 80.75 90 ASP A N 1
ATOM 668 C CA . ASP A 1 90 ? -12.566 35.325 16.106 1.00 80.75 90 ASP A CA 1
ATOM 669 C C . ASP A 1 90 ? -13.635 36.295 16.646 1.00 80.75 90 ASP A C 1
ATOM 671 O O . ASP A 1 90 ? -13.340 37.442 16.993 1.00 80.75 90 ASP A O 1
ATOM 675 N N . LEU A 1 91 ? -14.868 35.818 16.857 1.00 84.94 91 LEU A N 1
ATOM 676 C CA . LEU A 1 91 ? -15.936 36.630 17.449 1.00 84.94 91 LEU A CA 1
ATOM 677 C C . LEU A 1 91 ? -15.675 36.967 18.928 1.00 84.94 91 LEU A C 1
ATOM 679 O O . LEU A 1 91 ? -15.971 38.082 19.377 1.00 84.94 91 LEU A O 1
ATOM 683 N N . LEU A 1 92 ? -15.107 36.030 19.694 1.00 83.56 92 LEU A N 1
ATOM 684 C CA . LEU A 1 92 ? -14.680 36.266 21.077 1.00 83.56 92 LEU A CA 1
ATOM 685 C C . LEU A 1 92 ? -13.566 37.319 21.145 1.00 83.56 92 LEU A C 1
ATOM 687 O O . LEU A 1 92 ? -13.614 38.203 22.006 1.00 83.56 92 LEU A O 1
ATOM 691 N N . ASN A 1 93 ? -12.620 37.280 20.206 1.00 85.50 93 ASN A N 1
ATOM 692 C CA . ASN A 1 93 ? -11.545 38.263 20.111 1.00 85.50 93 ASN A CA 1
ATOM 693 C C . ASN A 1 93 ? -12.061 39.663 19.716 1.00 85.50 93 ASN A C 1
ATOM 695 O O . ASN A 1 93 ? -11.645 40.677 20.276 1.00 85.50 93 ASN A O 1
ATOM 699 N N . GLN A 1 94 ? -13.040 39.745 18.812 1.00 84.94 94 GLN A N 1
ATOM 700 C CA . GLN A 1 94 ? -13.672 41.022 18.453 1.00 84.94 94 GLN A CA 1
ATOM 701 C C . GLN A 1 94 ? -14.478 41.624 19.618 1.00 84.94 94 GLN A C 1
ATOM 703 O O . GLN A 1 94 ? -14.434 42.835 19.860 1.00 84.94 94 GLN A O 1
ATOM 708 N N . ARG A 1 95 ? -15.195 40.790 20.384 1.00 89.31 95 ARG A N 1
ATOM 709 C CA . ARG A 1 95 ? -15.967 41.240 21.557 1.00 89.31 95 ARG A CA 1
ATOM 710 C C . ARG A 1 95 ? -15.077 41.747 22.692 1.00 89.31 95 ARG A C 1
ATOM 712 O O . ARG A 1 95 ? -15.427 42.752 23.316 1.00 89.31 95 ARG A O 1
ATOM 719 N N . SER A 1 96 ? -13.946 41.094 22.965 1.00 87.06 96 SER A N 1
ATOM 720 C CA . SER A 1 96 ? -13.009 41.537 24.008 1.00 87.06 96 SER A CA 1
ATOM 721 C C . SER A 1 96 ? -12.371 42.887 23.660 1.00 87.06 96 SER A C 1
ATOM 723 O O . SER A 1 96 ? -12.314 43.770 24.520 1.00 87.06 96 SER A O 1
ATOM 725 N N . ALA A 1 97 ? -12.009 43.104 22.390 1.00 88.31 97 ALA A N 1
ATOM 726 C CA . ALA A 1 97 ? -11.503 44.388 21.905 1.00 88.31 97 ALA A CA 1
ATOM 727 C C . ALA A 1 97 ? -12.511 45.536 22.117 1.00 88.31 97 ALA A C 1
ATOM 729 O O . ALA A 1 97 ? -12.140 46.612 22.592 1.00 88.31 97 ALA A O 1
ATOM 730 N N . ALA A 1 98 ? -13.799 45.304 21.845 1.00 88.25 98 ALA A N 1
ATOM 731 C CA . ALA A 1 98 ? -14.840 46.316 22.037 1.00 88.25 98 ALA A CA 1
ATOM 732 C C . ALA A 1 98 ? -15.071 46.672 23.520 1.00 88.25 98 ALA A C 1
ATOM 734 O O . ALA A 1 98 ? -15.304 47.837 23.859 1.00 88.25 98 ALA A O 1
ATOM 735 N N . LEU A 1 99 ? -14.995 45.688 24.424 1.00 85.88 99 LEU A N 1
ATOM 736 C CA . LEU A 1 99 ? -15.132 45.935 25.863 1.00 85.88 99 LEU A CA 1
ATOM 737 C C . LEU A 1 99 ? -13.962 46.754 26.410 1.00 85.88 99 LEU A C 1
ATOM 739 O O . LEU A 1 99 ? -14.195 47.701 27.163 1.00 85.88 99 LEU A O 1
ATOM 743 N N . LEU A 1 100 ? -12.733 46.443 25.991 1.00 84.06 100 LEU A N 1
ATOM 744 C CA . LEU A 1 100 ? -11.547 47.203 26.387 1.00 84.06 100 LEU A CA 1
ATOM 745 C C . LEU A 1 100 ? -11.675 48.674 25.977 1.00 84.06 100 LEU A C 1
ATOM 747 O O . LEU A 1 100 ? -11.568 49.549 26.838 1.00 84.06 100 LEU A O 1
ATOM 751 N N . GLN A 1 101 ? -12.063 48.952 24.730 1.00 83.44 101 GLN A N 1
ATOM 752 C CA . GLN A 1 101 ? -12.309 50.324 24.264 1.00 83.44 101 GLN A CA 1
ATOM 753 C C . GLN A 1 101 ? -13.356 51.054 25.114 1.00 83.44 101 GLN A C 1
ATOM 755 O O . GLN A 1 101 ? -13.193 52.226 25.457 1.00 83.44 101 GLN A O 1
ATOM 760 N N . ARG A 1 102 ? -14.431 50.361 25.504 1.00 83.62 102 ARG A N 1
ATOM 761 C CA . ARG A 1 102 ? -15.488 50.941 26.341 1.00 83.62 102 ARG A CA 1
ATOM 762 C C . ARG A 1 102 ? -14.991 51.267 27.750 1.00 83.62 102 ARG A C 1
ATOM 764 O O . ARG A 1 102 ? -15.324 52.326 28.280 1.00 83.62 102 ARG A O 1
ATOM 771 N N . THR A 1 103 ? -14.187 50.38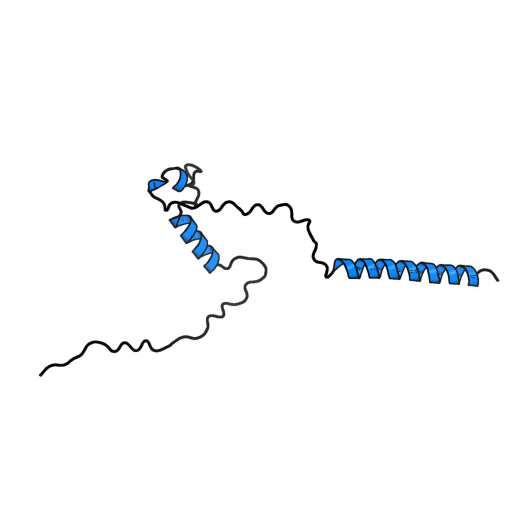6 28.347 1.00 80.56 103 THR A N 1
ATOM 772 C CA . THR A 1 103 ? -13.579 50.635 29.666 1.00 80.56 103 THR A CA 1
ATOM 773 C C . THR A 1 103 ? -12.566 51.777 29.630 1.00 80.56 103 THR A C 1
ATOM 775 O O . THR A 1 103 ? -12.519 52.589 30.555 1.00 80.56 103 THR A O 1
ATOM 778 N N . GLU A 1 104 ? -11.801 51.900 28.545 1.00 83.00 104 GLU A N 1
ATOM 779 C CA . GLU A 1 104 ? -10.867 53.007 28.343 1.00 83.00 104 GLU A CA 1
ATOM 780 C C . GLU A 1 104 ? -11.597 54.336 28.168 1.00 83.00 104 GLU A C 1
ATOM 782 O O . GLU A 1 104 ? -11.238 55.315 28.821 1.00 83.00 104 GLU A O 1
ATOM 787 N N . GLN A 1 105 ? -12.671 54.375 27.376 1.00 78.56 105 GLN A N 1
ATOM 788 C CA . GLN A 1 105 ? -13.507 55.571 27.254 1.00 78.56 105 GLN A CA 1
ATOM 789 C C . GLN A 1 105 ? -14.064 56.002 28.613 1.00 78.56 105 GLN A C 1
ATOM 791 O O . GLN A 1 105 ? -13.972 57.173 28.974 1.00 78.56 105 GLN A O 1
ATOM 796 N N . GLN A 1 106 ? -14.573 55.065 29.416 1.00 75.81 106 GLN A N 1
ATOM 797 C CA . GLN A 1 106 ? -15.069 55.374 30.761 1.00 75.81 106 GLN A CA 1
ATOM 798 C C . GLN A 1 106 ? -13.976 55.945 31.674 1.00 75.81 106 GLN A C 1
ATOM 800 O O . GLN A 1 106 ? -14.238 56.899 32.407 1.00 75.81 106 GLN A O 1
ATOM 805 N N . ARG A 1 107 ? -12.742 55.427 31.594 1.00 74.88 107 ARG A N 1
ATOM 806 C CA . ARG A 1 107 ? -11.591 56.000 32.312 1.00 74.88 107 ARG A CA 1
ATOM 807 C C . ARG A 1 107 ? -11.253 57.412 31.834 1.00 74.88 107 ARG A C 1
ATOM 809 O O . ARG A 1 107 ? -10.961 58.269 32.663 1.00 74.88 107 ARG A O 1
ATOM 816 N N . GLN A 1 108 ? -11.341 57.679 30.532 1.00 71.31 108 GLN A N 1
ATOM 817 C CA . GLN A 1 108 ? -11.105 59.016 29.977 1.00 71.31 108 GLN A CA 1
ATOM 818 C C . GLN A 1 108 ? -12.159 60.040 30.425 1.00 71.31 108 GLN A C 1
ATOM 820 O O . GLN A 1 108 ? -11.820 61.202 30.644 1.00 71.31 108 GLN A O 1
ATOM 825 N N . PHE A 1 109 ? -13.418 59.627 30.608 1.00 62.25 109 PHE A N 1
ATOM 826 C CA . PHE A 1 109 ? -14.457 60.496 31.175 1.00 62.25 109 PHE A CA 1
ATOM 827 C C . PHE A 1 109 ? -14.318 60.673 32.694 1.00 62.25 109 PHE A C 1
ATOM 829 O O . PHE A 1 109 ? -14.550 61.769 33.202 1.00 62.25 109 PHE A O 1
ATOM 836 N N . ALA A 1 110 ? -13.910 59.630 33.422 1.00 63.22 110 ALA A N 1
ATOM 837 C CA . ALA A 1 110 ? -13.713 59.697 34.871 1.00 63.22 110 ALA A CA 1
ATOM 838 C C . ALA A 1 110 ? -12.486 60.535 35.280 1.00 63.22 110 ALA A C 1
ATOM 840 O O . ALA A 1 110 ? -12.502 61.145 36.343 1.00 63.22 110 ALA A O 1
ATOM 841 N N . GLY A 1 111 ? -11.447 60.602 34.438 1.00 60.53 111 GLY A N 1
ATOM 842 C CA . GLY A 1 111 ? -10.222 61.373 34.691 1.00 60.53 111 GLY A CA 1
ATOM 843 C C . GLY A 1 111 ? -10.271 62.853 34.287 1.00 60.53 111 GLY A C 1
ATOM 844 O O . GLY A 1 111 ? -9.240 63.515 34.327 1.00 60.53 111 GLY A O 1
ATOM 845 N N . LYS A 1 112 ? -11.431 63.370 33.857 1.00 61.53 112 LYS A N 1
ATOM 846 C CA . LYS A 1 112 ? -11.598 64.752 33.363 1.00 61.53 112 LYS A CA 1
ATOM 847 C C . LYS A 1 112 ? -12.350 65.681 34.329 1.00 61.53 112 LYS A C 1
ATOM 849 O O . LYS A 1 112 ? -12.905 66.685 33.886 1.00 61.53 112 LYS A O 1
ATOM 854 N N . ARG A 1 113 ? -12.388 65.347 35.622 1.00 56.56 113 ARG A N 1
ATOM 855 C CA . ARG A 1 113 ? -12.917 66.217 36.686 1.00 56.56 113 ARG A CA 1
ATOM 856 C C . ARG A 1 113 ? -11.796 66.689 37.592 1.00 56.56 113 ARG A C 1
ATOM 858 O O . ARG A 1 113 ? -10.959 65.834 37.946 1.00 56.56 113 ARG A O 1
#

Foldseek 3Di:
DDDPDDDPPPVDDDDDDDPPDDDDDDDDDPVRVVVVVVVCVQQQVDQDPVPRDGPCVVCVVSHPDDDPPDPPPPPPPPPPVPDDPPVVVVVVVVVVVVVVVVVVVVVVVVPPD

Sequence (113 aa):
MTAHRIIALTFSAAAIAFAGAAHADNGLTREQVKAELRDAQRNGDLIDYETGKKPNEVNPSAYPRQVKVAPVATAPSAVQHTAIGDFEMDLLNQRSAALLQRTEQQRQFAGKR

Radius of gyration: 33.14 Å; chains: 1; bounding box: 52×118×55 Å